Protein AF-A0A7Y6CTK3-F1 (afdb_monomer_lite)

Radius of gyration: 13.7 Å; chains: 1; bounding box: 40×31×28 Å

Structure (mmCIF, N/CA/C/O backbone):
data_AF-A0A7Y6CTK3-F1
#
_entry.id   AF-A0A7Y6CTK3-F1
#
loop_
_atom_site.group_PDB
_atom_site.id
_atom_site.type_symbol
_atom_site.label_atom_id
_atom_site.label_alt_id
_atom_site.label_comp_id
_atom_site.label_asym_id
_atom_site.label_entity_id
_atom_site.label_seq_id
_atom_site.pdbx_PDB_ins_code
_atom_site.Cartn_x
_atom_site.Cartn_y
_atom_site.Cartn_z
_atom_site.occupancy
_atom_site.B_iso_or_equiv
_atom_site.auth_seq_id
_atom_site.auth_comp_id
_atom_site.auth_asym_id
_atom_site.auth_atom_id
_atom_site.pdbx_PDB_model_num
ATOM 1 N N . MET A 1 1 ? -0.269 -15.325 -2.562 1.00 76.19 1 MET A N 1
ATOM 2 C CA . MET A 1 1 ? -1.293 -15.330 -1.492 1.00 76.19 1 MET A CA 1
ATOM 3 C C . MET A 1 1 ? -2.681 -15.219 -2.104 1.00 76.19 1 MET A C 1
ATOM 5 O O . MET A 1 1 ? -3.408 -16.195 -2.032 1.00 76.19 1 MET A O 1
ATOM 9 N N . TRP A 1 2 ? -2.991 -14.133 -2.817 1.00 81.25 2 TRP A N 1
ATOM 10 C CA . TRP A 1 2 ? -4.289 -13.931 -3.478 1.00 81.25 2 TRP A CA 1
ATOM 11 C C . TRP A 1 2 ? -4.722 -15.055 -4.428 1.00 81.25 2 TRP A C 1
ATOM 13 O O . TRP A 1 2 ? -5.845 -15.526 -4.312 1.00 81.25 2 TRP A O 1
ATOM 23 N N . GLN A 1 3 ? -3.814 -15.592 -5.251 1.00 81.94 3 GLN A N 1
ATOM 24 C CA . GLN A 1 3 ? -4.096 -16.779 -6.079 1.00 81.94 3 GLN A CA 1
ATOM 25 C C . GLN A 1 3 ? -4.593 -17.978 -5.253 1.00 81.94 3 GLN A C 1
ATOM 27 O O . GLN A 1 3 ? -5.549 -18.648 -5.624 1.00 81.94 3 GLN A O 1
ATOM 32 N N . ARG A 1 4 ? -3.981 -18.233 -4.087 1.00 81.44 4 ARG A N 1
ATOM 33 C CA . ARG A 1 4 ? -4.416 -19.308 -3.175 1.00 81.44 4 ARG A CA 1
ATOM 34 C C . ARG A 1 4 ? -5.736 -18.984 -2.473 1.00 81.44 4 ARG A C 1
ATOM 36 O O . ARG A 1 4 ? -6.424 -19.903 -2.054 1.00 81.44 4 ARG A O 1
ATOM 43 N N . ALA A 1 5 ? -6.071 -17.702 -2.351 1.00 78.69 5 ALA A N 1
ATOM 44 C CA . ALA A 1 5 ? -7.356 -17.224 -1.853 1.00 78.69 5 ALA A CA 1
ATOM 45 C C . ALA A 1 5 ? -8.439 -17.161 -2.954 1.00 78.69 5 ALA A C 1
ATOM 47 O O . ALA A 1 5 ? -9.539 -16.688 -2.690 1.00 78.69 5 ALA A O 1
ATOM 48 N N . GLY A 1 6 ? -8.147 -17.638 -4.173 1.00 81.88 6 GLY A N 1
ATOM 49 C CA . GLY A 1 6 ? -9.110 -17.726 -5.274 1.00 81.88 6 GLY A CA 1
ATOM 50 C C . GLY A 1 6 ? -9.248 -16.461 -6.125 1.00 81.88 6 GLY A C 1
ATOM 51 O O . GLY A 1 6 ? -10.193 -16.376 -6.904 1.00 81.88 6 GLY A O 1
ATOM 52 N N . VAL A 1 7 ? -8.338 -15.494 -5.984 1.00 84.56 7 VAL A N 1
ATOM 53 C CA . VAL A 1 7 ? -8.279 -14.294 -6.833 1.00 84.56 7 VAL A CA 1
ATOM 54 C C . VAL A 1 7 ? -7.571 -14.642 -8.136 1.00 84.56 7 VAL A C 1
ATOM 56 O O . VAL A 1 7 ? -6.422 -15.096 -8.107 1.00 84.56 7 VAL A O 1
ATOM 59 N N . ASP A 1 8 ? -8.235 -14.403 -9.264 1.00 87.00 8 ASP A N 1
ATOM 60 C CA . ASP A 1 8 ? -7.691 -14.669 -10.599 1.00 87.00 8 ASP A CA 1
ATOM 61 C C . ASP A 1 8 ? -6.696 -13.582 -11.037 1.00 87.00 8 ASP A C 1
ATOM 63 O O . ASP A 1 8 ? -6.995 -12.695 -11.834 1.00 87.00 8 ASP A O 1
ATOM 67 N N . ILE A 1 9 ? -5.500 -13.616 -10.447 1.00 85.81 9 ILE A N 1
ATOM 68 C CA . ILE A 1 9 ? -4.392 -12.713 -10.764 1.00 85.81 9 ILE A CA 1
ATOM 69 C C . ILE A 1 9 ? -3.199 -13.512 -11.309 1.00 85.81 9 ILE A C 1
ATOM 71 O O . ILE A 1 9 ? -2.808 -14.520 -10.704 1.00 85.81 9 ILE A O 1
ATOM 75 N N . PRO A 1 10 ? -2.560 -13.086 -12.415 1.00 86.81 10 PRO A N 1
ATOM 76 C CA . PRO A 1 10 ? -1.335 -13.718 -12.890 1.00 86.81 10 PRO A CA 1
ATOM 77 C C . PRO A 1 10 ? -0.158 -13.463 -11.938 1.00 86.81 10 PRO A C 1
ATOM 79 O O . PRO A 1 10 ? -0.195 -12.606 -11.054 1.00 86.81 10 PRO A O 1
ATOM 82 N N . THR A 1 11 ? 0.939 -14.191 -12.135 1.00 86.25 11 THR A N 1
ATOM 83 C CA . THR A 1 11 ? 2.200 -13.872 -11.457 1.00 86.25 11 THR A CA 1
ATOM 84 C C . THR A 1 11 ? 2.796 -12.607 -12.071 1.00 86.25 11 THR A C 1
ATOM 86 O O . THR A 1 11 ? 3.233 -12.622 -13.220 1.00 86.25 11 THR A O 1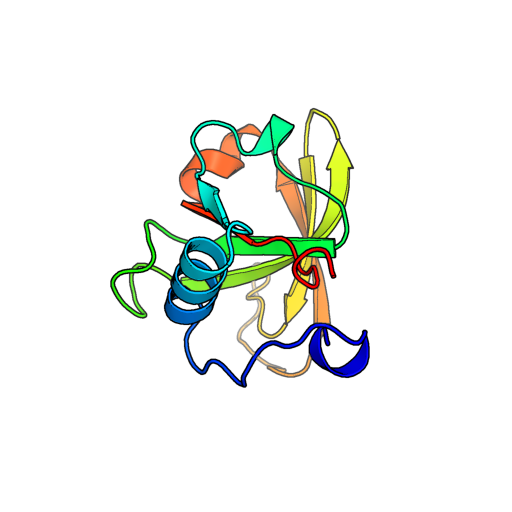
ATOM 89 N N . LEU A 1 12 ? 2.824 -11.519 -11.301 1.00 85.75 12 LEU A N 1
ATOM 90 C CA . LEU A 1 12 ? 3.336 -10.218 -11.733 1.00 85.75 12 LEU A CA 1
ATOM 91 C C . LEU A 1 12 ? 4.711 -9.962 -11.095 1.00 85.75 12 LEU A C 1
ATOM 93 O O . LEU A 1 12 ? 4.809 -9.935 -9.866 1.00 85.75 12 LEU A O 1
ATOM 97 N N . PRO A 1 13 ? 5.785 -9.798 -11.890 1.00 80.56 13 PRO A N 1
ATOM 98 C CA . PRO A 1 13 ? 7.144 -9.698 -11.359 1.00 80.56 13 PRO A CA 1
ATOM 99 C C . PRO A 1 13 ? 7.446 -8.335 -10.721 1.00 80.56 13 PRO A C 1
ATOM 101 O O . PRO A 1 13 ? 8.362 -8.240 -9.904 1.00 80.56 13 PRO A O 1
ATOM 104 N N . LEU A 1 14 ? 6.704 -7.281 -11.084 1.00 85.94 14 LEU A N 1
ATOM 105 C CA . LEU A 1 14 ? 6.901 -5.925 -10.576 1.00 85.94 14 LEU A CA 1
ATOM 106 C C . LEU A 1 14 ? 5.647 -5.407 -9.868 1.00 85.94 14 LEU A C 1
ATOM 108 O O . LEU A 1 14 ? 4.520 -5.606 -10.315 1.00 85.94 14 LEU A O 1
ATOM 112 N N . THR A 1 15 ? 5.849 -4.650 -8.790 1.00 87.12 15 THR A N 1
ATOM 113 C CA . THR A 1 15 ? 4.756 -4.018 -8.030 1.00 87.12 15 THR A CA 1
ATOM 114 C C . THR A 1 15 ? 3.981 -2.990 -8.861 1.00 87.12 15 T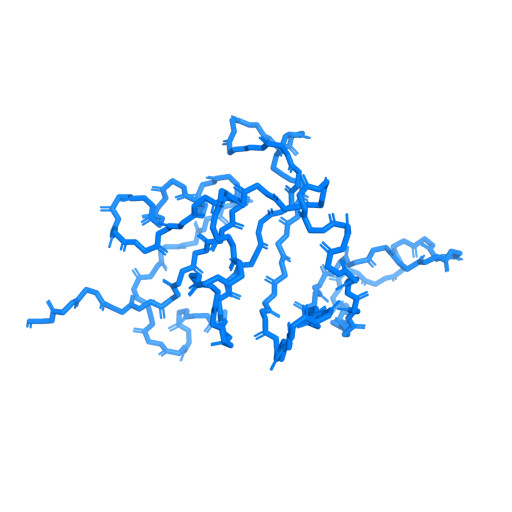HR A C 1
ATOM 116 O O . THR A 1 15 ? 2.784 -2.817 -8.662 1.00 87.12 15 THR A O 1
ATOM 119 N N . GLY A 1 16 ? 4.627 -2.352 -9.843 1.00 90.31 16 GLY A N 1
ATOM 120 C CA . GLY A 1 16 ? 3.948 -1.451 -10.778 1.00 90.31 16 GLY A CA 1
ATOM 121 C C . GLY A 1 16 ? 2.978 -2.182 -11.711 1.00 90.31 16 GLY A C 1
ATOM 122 O O . GLY A 1 16 ? 1.933 -1.633 -12.057 1.00 90.31 16 GLY A O 1
ATOM 123 N N . ASP A 1 17 ? 3.280 -3.433 -12.073 1.00 92.69 17 ASP A N 1
ATOM 124 C CA . ASP A 1 17 ? 2.392 -4.255 -12.901 1.00 92.69 17 ASP A CA 1
ATOM 125 C C . ASP A 1 17 ? 1.138 -4.651 -12.122 1.00 92.69 17 ASP A C 1
ATOM 127 O O . ASP A 1 17 ? 0.048 -4.670 -12.688 1.00 92.69 17 ASP A O 1
ATOM 131 N N . LEU A 1 18 ? 1.272 -4.880 -10.811 1.00 92.69 18 LEU A N 1
ATOM 132 C CA . LEU A 1 18 ? 0.140 -5.117 -9.917 1.00 92.69 18 LEU A CA 1
ATOM 133 C C . LEU A 1 18 ? -0.849 -3.943 -9.928 1.00 92.69 18 LEU A C 1
ATOM 135 O O . LEU A 1 18 ? -2.050 -4.164 -10.074 1.00 92.69 18 LEU A O 1
ATOM 139 N N . TYR A 1 19 ? -0.364 -2.698 -9.859 1.00 94.19 19 TYR A N 1
ATOM 140 C CA . TYR A 1 19 ? -1.240 -1.528 -9.978 1.00 94.19 19 TYR A CA 1
ATOM 141 C C . TYR A 1 19 ? -1.951 -1.465 -11.330 1.00 94.19 19 TYR A C 1
ATOM 143 O O . TYR A 1 19 ? -3.150 -1.210 -11.394 1.00 94.19 19 TYR A O 1
ATOM 151 N N . ARG A 1 20 ? -1.218 -1.706 -12.425 1.00 94.62 20 ARG A N 1
ATOM 152 C CA . ARG A 1 20 ? -1.774 -1.669 -13.788 1.00 94.62 20 ARG A CA 1
ATOM 153 C C . ARG A 1 20 ? -2.824 -2.754 -13.998 1.00 94.62 20 ARG A C 1
ATOM 155 O O . ARG A 1 20 ? -3.861 -2.477 -14.594 1.00 94.62 20 ARG A O 1
ATOM 162 N N . TRP A 1 21 ? -2.577 -3.956 -13.481 1.00 93.56 21 TRP A N 1
ATOM 163 C CA . TRP A 1 21 ? -3.560 -5.032 -13.464 1.00 93.56 21 TRP A CA 1
ATOM 164 C C . TRP A 1 21 ? -4.805 -4.613 -12.678 1.00 93.56 21 TRP A C 1
ATOM 166 O O . TRP A 1 21 ? -5.910 -4.724 -13.203 1.00 93.56 21 TRP A O 1
ATOM 176 N N . GLY A 1 22 ? -4.628 -4.027 -11.489 1.00 93.44 22 GLY A N 1
ATOM 177 C CA . GLY A 1 22 ? -5.734 -3.508 -10.688 1.00 93.44 22 GLY A CA 1
ATOM 178 C C . GLY A 1 22 ? -6.540 -2.423 -11.411 1.00 93.44 22 GLY A C 1
ATOM 179 O O . GLY A 1 22 ? -7.764 -2.455 -11.371 1.00 93.44 22 GLY A O 1
ATOM 180 N N . ILE A 1 23 ? -5.894 -1.498 -12.133 1.00 94.00 23 ILE A N 1
ATOM 181 C CA . ILE A 1 23 ? -6.596 -0.508 -12.972 1.00 94.00 23 ILE A CA 1
ATOM 182 C C . ILE A 1 23 ? -7.439 -1.219 -14.033 1.00 94.00 23 ILE A C 1
ATOM 184 O O . ILE A 1 23 ? -8.622 -0.918 -14.173 1.00 94.00 23 ILE A O 1
ATOM 188 N N . ALA A 1 24 ? -6.845 -2.169 -14.761 1.00 93.19 24 ALA A N 1
ATOM 189 C CA . ALA A 1 24 ? -7.523 -2.889 -15.837 1.00 93.19 24 ALA A CA 1
ATOM 190 C C . ALA A 1 24 ? -8.746 -3.692 -15.353 1.00 93.19 24 ALA A C 1
ATOM 192 O O . ALA A 1 24 ? -9.648 -3.947 -16.145 1.00 93.19 24 ALA A O 1
ATOM 193 N N . HIS A 1 25 ? -8.792 -4.047 -14.065 1.00 91.56 25 HIS A N 1
ATOM 194 C CA . HIS A 1 25 ? -9.873 -4.822 -13.448 1.00 91.56 25 HIS A CA 1
ATOM 195 C C . HIS A 1 25 ? -10.783 -3.984 -12.533 1.00 91.56 25 HIS A C 1
ATOM 197 O O . HIS A 1 25 ? -11.637 -4.542 -11.851 1.00 91.56 25 HIS A O 1
ATOM 203 N N . GLY A 1 26 ? -10.628 -2.652 -12.498 1.00 92.94 26 GLY A N 1
ATOM 204 C CA . GLY A 1 26 ? -11.460 -1.776 -11.658 1.00 92.94 26 GLY A CA 1
ATOM 205 C C . GLY A 1 26 ? -11.235 -1.958 -10.151 1.00 92.94 26 GLY A C 1
ATOM 206 O O . GLY A 1 26 ? -12.141 -1.751 -9.351 1.00 92.94 26 GLY A O 1
ATOM 207 N N . GLN A 1 27 ? -10.033 -2.376 -9.769 1.00 93.50 27 GLN A N 1
ATOM 208 C CA . GLN A 1 27 ? -9.648 -2.769 -8.411 1.00 93.50 27 GLN A CA 1
ATOM 209 C C . GLN A 1 27 ? -8.584 -1.868 -7.790 1.00 93.50 27 GLN A C 1
ATOM 211 O O . GLN A 1 27 ? -8.296 -1.985 -6.600 1.00 93.50 27 GLN A O 1
ATOM 216 N N . ALA A 1 28 ? -7.963 -1.001 -8.586 1.00 95.00 28 ALA A N 1
ATOM 217 C CA . ALA A 1 28 ? -6.972 -0.056 -8.099 1.00 95.00 28 ALA A CA 1
ATOM 218 C C . ALA A 1 28 ? -7.610 1.267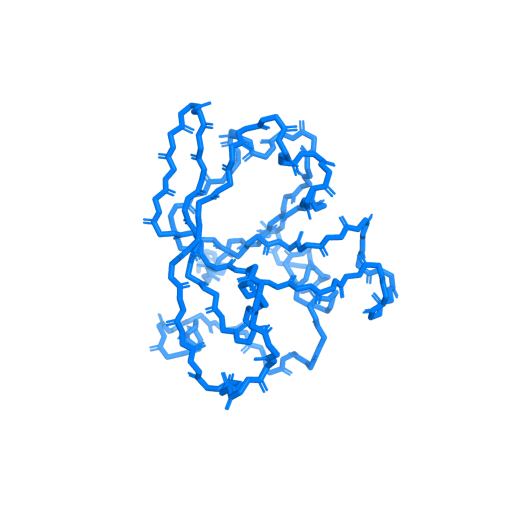 -7.661 1.00 95.00 28 ALA A C 1
ATOM 220 O O . ALA A 1 28 ? -8.563 1.746 -8.274 1.00 95.00 28 ALA A O 1
ATOM 221 N N . TYR A 1 29 ? -7.010 1.893 -6.654 1.00 95.69 29 TYR A N 1
ATOM 222 C CA . TYR A 1 29 ? -7.334 3.245 -6.207 1.00 95.69 29 TYR A CA 1
ATOM 223 C C . TYR A 1 29 ? -6.052 4.052 -5.979 1.00 95.69 29 TYR A C 1
ATOM 225 O O . TYR A 1 29 ? -5.008 3.510 -5.610 1.00 95.69 29 TYR A O 1
ATOM 233 N N . SER A 1 30 ? -6.122 5.361 -6.225 1.00 94.00 30 SER A N 1
ATOM 234 C CA . SER A 1 30 ? -4.982 6.272 -6.053 1.00 94.00 30 SER A CA 1
ATOM 235 C C . SER A 1 30 ? -4.836 6.759 -4.611 1.00 94.00 30 SER A C 1
ATOM 237 O O . SER A 1 30 ? -5.793 6.758 -3.837 1.00 94.00 30 SER A O 1
ATOM 239 N N . ASP A 1 31 ? -3.670 7.303 -4.287 1.00 90.38 31 ASP A N 1
ATOM 240 C CA . ASP A 1 31 ? -3.373 7.991 -3.024 1.00 90.38 31 ASP A CA 1
ATOM 241 C C . ASP A 1 31 ? -4.302 9.175 -2.672 1.00 90.38 31 ASP A C 1
ATOM 243 O O . ASP A 1 31 ? -4.422 9.533 -1.496 1.00 90.38 31 ASP 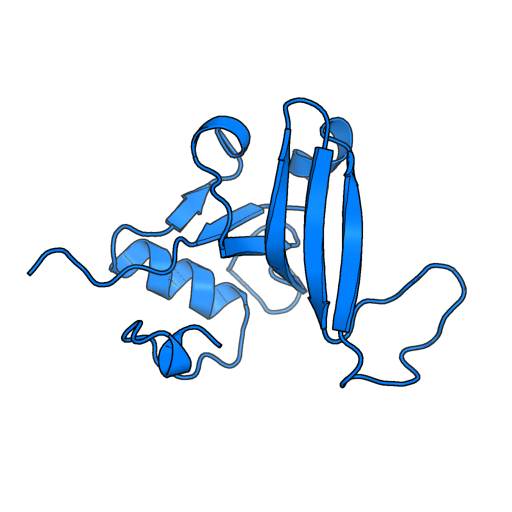A O 1
ATOM 247 N N . LYS A 1 32 ? -4.997 9.768 -3.654 1.00 88.69 32 LYS A N 1
ATOM 248 C CA . LYS A 1 32 ? -5.895 10.923 -3.458 1.00 88.69 32 LYS A CA 1
ATOM 249 C C . LYS A 1 32 ? -6.947 10.709 -2.372 1.00 88.69 32 LYS A C 1
ATOM 251 O O . LYS A 1 32 ? -7.288 11.672 -1.686 1.00 88.69 32 LYS A O 1
ATOM 256 N N . ASN A 1 33 ? -7.447 9.482 -2.220 1.00 82.31 33 ASN A N 1
ATOM 257 C CA . ASN A 1 33 ? -8.492 9.150 -1.253 1.00 82.31 33 ASN A CA 1
ATOM 258 C C . ASN A 1 33 ? -8.207 7.846 -0.488 1.00 82.31 33 ASN A C 1
ATOM 260 O O . ASN A 1 33 ? -9.127 7.144 -0.075 1.00 82.31 33 ASN A O 1
ATOM 264 N N . LEU A 1 34 ? -6.918 7.554 -0.260 1.00 88.69 34 LEU A N 1
ATOM 265 C CA . LEU A 1 34 ? -6.436 6.281 0.291 1.00 88.69 34 LEU A CA 1
ATOM 266 C C . LEU A 1 34 ? -7.202 5.827 1.547 1.00 88.69 34 LEU A C 1
ATOM 268 O O . LEU A 1 34 ? -7.542 4.660 1.667 1.00 88.69 34 LEU A O 1
ATOM 272 N N . ALA A 1 35 ? -7.498 6.750 2.468 1.00 87.81 35 ALA A N 1
ATOM 273 C CA . ALA A 1 35 ? -8.177 6.442 3.728 1.00 87.81 35 ALA A CA 1
ATOM 274 C C . ALA A 1 35 ? -9.615 5.937 3.563 1.00 87.81 35 ALA A C 1
ATOM 276 O O . ALA A 1 35 ? -10.077 5.159 4.389 1.00 87.81 35 ALA A O 1
ATOM 277 N N . ASN A 1 36 ? -10.311 6.404 2.529 1.00 91.06 36 ASN A N 1
ATOM 278 C CA . ASN A 1 36 ? -11.700 6.035 2.273 1.00 91.06 36 ASN A CA 1
ATOM 279 C C . ASN A 1 36 ? -11.788 4.772 1.412 1.00 91.06 36 ASN A C 1
ATOM 281 O O . ASN A 1 36 ? -12.732 3.998 1.545 1.00 91.06 36 ASN A O 1
ATOM 285 N N . ASP A 1 37 ? -10.795 4.562 0.549 1.00 93.81 37 ASP A N 1
ATOM 286 C CA . ASP A 1 37 ? -10.809 3.452 -0.395 1.00 93.81 37 ASP A CA 1
ATOM 287 C C . ASP A 1 37 ? -10.171 2.184 0.191 1.00 93.81 37 ASP A C 1
ATOM 289 O O . ASP A 1 37 ? -10.559 1.088 -0.198 1.00 93.81 37 ASP A O 1
ATOM 293 N N . MET A 1 38 ? -9.243 2.294 1.145 1.00 94.19 38 MET A N 1
ATOM 294 C CA . MET A 1 38 ? -8.483 1.167 1.706 1.00 94.19 38 MET A CA 1
ATOM 295 C C . MET A 1 38 ? -9.322 0.210 2.555 1.00 94.19 38 MET A C 1
ATOM 297 O O . MET A 1 38 ? -10.150 0.630 3.357 1.00 94.19 38 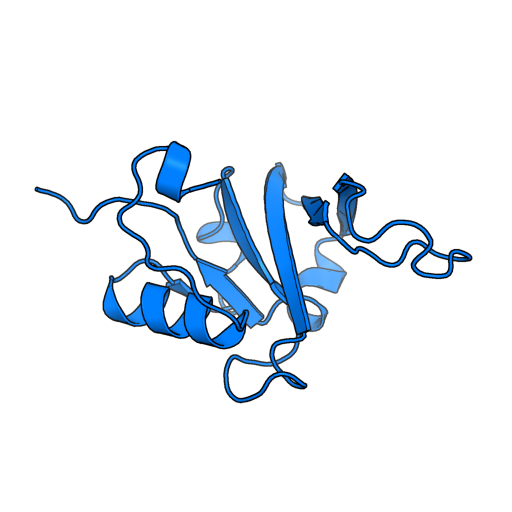MET A O 1
ATOM 301 N N . HIS A 1 39 ? -9.084 -1.093 2.397 1.00 95.00 39 HIS A N 1
ATOM 302 C CA . HIS A 1 39 ? -9.695 -2.167 3.179 1.00 95.00 39 HIS A CA 1
ATOM 303 C C . HIS A 1 39 ? -8.639 -3.170 3.672 1.00 95.00 39 HIS A C 1
ATOM 305 O O . HIS A 1 39 ? -7.542 -3.284 3.122 1.00 95.00 39 HIS A O 1
ATOM 311 N N . VAL A 1 40 ? -8.976 -3.936 4.715 1.00 94.75 40 VAL A N 1
ATOM 312 C CA . VAL A 1 40 ? -8.149 -5.071 5.156 1.00 94.75 40 VAL A CA 1
ATOM 313 C C . VAL A 1 40 ? -8.041 -6.095 4.024 1.00 94.75 40 VAL A C 1
ATOM 315 O O . VAL A 1 40 ? -9.041 -6.459 3.410 1.00 94.75 40 VAL A O 1
ATOM 318 N N . GLY A 1 41 ? -6.821 -6.566 3.761 1.00 93.44 41 GLY A N 1
ATOM 319 C CA . GLY A 1 41 ? -6.497 -7.479 2.665 1.00 93.44 41 GLY A CA 1
ATOM 320 C C . GLY A 1 41 ? -6.050 -6.796 1.368 1.00 93.44 41 GLY A C 1
ATOM 321 O O . GLY A 1 41 ? -5.448 -7.474 0.529 1.00 93.44 41 GLY A O 1
ATOM 322 N N . ASP A 1 42 ? -6.270 -5.485 1.217 1.00 95.44 42 ASP A N 1
ATOM 323 C CA . ASP A 1 42 ? -5.770 -4.720 0.071 1.00 95.44 42 ASP A CA 1
ATOM 324 C C . ASP A 1 42 ? -4.232 -4.707 0.051 1.00 95.44 42 ASP A C 1
ATOM 326 O O . ASP A 1 42 ? -3.566 -4.780 1.090 1.00 95.44 42 ASP A O 1
ATOM 330 N N . ALA A 1 43 ? -3.653 -4.595 -1.144 1.00 95.69 43 ALA A N 1
ATOM 331 C CA . ALA A 1 43 ? -2.235 -4.299 -1.302 1.00 95.69 43 ALA A CA 1
ATOM 332 C C . ALA A 1 43 ? -2.036 -2.786 -1.358 1.00 95.69 43 ALA A C 1
ATOM 334 O O . ALA A 1 43 ? -2.594 -2.139 -2.241 1.00 95.69 43 ALA A O 1
ATOM 335 N N . LEU A 1 44 ? -1.193 -2.234 -0.485 1.00 96.94 44 LEU A N 1
ATOM 336 C CA . LEU A 1 44 ? -0.677 -0.874 -0.634 1.00 96.94 44 LEU A CA 1
ATOM 337 C C . LEU A 1 44 ? 0.651 -0.889 -1.379 1.00 96.94 44 LEU A C 1
ATOM 339 O O . LEU A 1 44 ? 1.517 -1.730 -1.121 1.00 96.94 44 LEU A O 1
ATOM 343 N N . LEU A 1 45 ? 0.807 0.060 -2.297 1.00 96.31 45 LEU A N 1
ATOM 344 C CA . LEU A 1 45 ? 1.943 0.132 -3.204 1.00 96.31 45 LEU A CA 1
ATOM 345 C C . LEU A 1 45 ? 2.810 1.337 -2.872 1.00 96.31 45 LEU A C 1
ATOM 347 O O . LEU A 1 45 ? 2.340 2.475 -2.854 1.00 96.31 45 LEU A O 1
ATOM 351 N N . PHE A 1 46 ? 4.087 1.068 -2.625 1.00 95.75 46 PHE A N 1
ATOM 352 C CA . PHE A 1 46 ? 5.029 2.071 -2.157 1.00 95.75 46 PHE A CA 1
ATOM 353 C C . PHE A 1 46 ? 5.726 2.809 -3.293 1.00 95.75 46 PHE A C 1
ATOM 355 O O . PHE A 1 46 ? 6.027 2.231 -4.345 1.00 95.75 46 PHE A O 1
ATOM 362 N N . GLY A 1 47 ? 6.079 4.061 -3.015 1.00 94.88 47 GLY A N 1
ATOM 363 C CA . GLY A 1 47 ? 6.820 4.944 -3.901 1.00 94.88 47 GLY A CA 1
ATOM 364 C C . GLY A 1 47 ? 5.933 6.030 -4.499 1.00 94.88 47 GLY A C 1
ATOM 365 O O . GLY A 1 47 ? 4.990 6.494 -3.870 1.00 94.88 47 GLY A O 1
ATOM 366 N N . THR A 1 48 ? 6.256 6.452 -5.717 1.00 95.31 48 THR A N 1
ATOM 367 C CA . THR A 1 48 ? 5.639 7.607 -6.387 1.00 95.31 48 THR A CA 1
ATOM 368 C C . THR A 1 48 ? 4.807 7.235 -7.610 1.00 95.31 48 THR A C 1
ATOM 370 O O . THR A 1 48 ? 4.127 8.096 -8.167 1.00 95.31 48 THR A O 1
ATOM 373 N N . GLY A 1 49 ? 4.841 5.972 -8.048 1.00 94.69 49 GLY A N 1
ATOM 374 C CA . GLY A 1 49 ? 3.965 5.509 -9.119 1.00 94.69 49 GLY A CA 1
ATOM 375 C C . GLY A 1 49 ? 4.421 4.247 -9.858 1.00 94.69 49 GLY A C 1
ATOM 376 O O . GLY A 1 49 ? 5.558 3.788 -9.717 1.00 94.69 49 GLY A O 1
ATOM 377 N N . PRO A 1 50 ? 3.555 3.702 -10.729 1.00 95.31 50 PRO A N 1
ATOM 378 C CA . PRO A 1 50 ? 3.707 2.385 -11.357 1.00 95.31 50 PRO A CA 1
ATOM 379 C C . PRO A 1 50 ? 4.632 2.362 -12.591 1.00 95.31 50 PRO A C 1
ATOM 381 O O . PRO A 1 50 ? 4.640 1.391 -13.353 1.00 95.31 50 PRO A O 1
ATOM 384 N N . GLN A 1 51 ? 5.345 3.450 -12.888 1.00 94.62 51 GLN A N 1
ATOM 385 C CA . GLN A 1 51 ? 6.060 3.622 -14.156 1.00 94.62 51 GLN A CA 1
ATOM 386 C C . GLN A 1 51 ? 7.284 2.710 -14.256 1.00 94.62 51 GLN A C 1
ATOM 388 O O . GLN A 1 51 ? 7.536 2.143 -15.316 1.00 94.62 51 GLN A O 1
ATOM 393 N N . THR A 1 52 ? 8.043 2.572 -13.167 1.00 91.94 52 THR A N 1
ATOM 394 C CA . THR A 1 52 ? 9.311 1.836 -13.138 1.00 91.94 52 THR A CA 1
ATOM 395 C C . THR A 1 52 ? 9.498 1.096 -11.813 1.00 91.94 52 THR A C 1
ATOM 397 O O . THR A 1 52 ? 8.881 1.431 -10.804 1.00 91.94 52 THR A O 1
ATOM 400 N N . ARG A 1 53 ? 10.446 0.153 -11.770 1.00 87.75 53 ARG A N 1
ATOM 401 C CA . ARG A 1 53 ? 10.901 -0.502 -10.525 1.00 87.75 53 ARG A CA 1
ATOM 402 C C . ARG A 1 53 ? 11.527 0.445 -9.488 1.00 87.75 53 ARG A C 1
ATOM 404 O O . ARG A 1 53 ? 11.777 0.026 -8.365 1.00 87.75 53 ARG A O 1
ATOM 411 N N . PHE A 1 54 ? 11.849 1.680 -9.878 1.00 89.94 54 PHE A N 1
ATOM 412 C CA . PHE A 1 54 ? 12.413 2.698 -8.987 1.00 89.94 54 PHE A CA 1
ATOM 413 C C . PHE A 1 54 ? 11.338 3.626 -8.416 1.00 89.94 54 PHE A C 1
ATOM 415 O O . PHE A 1 54 ? 11.528 4.185 -7.343 1.00 89.94 54 PHE A O 1
ATOM 422 N N . THR A 1 55 ? 10.215 3.779 -9.121 1.00 92.88 55 THR A N 1
ATOM 423 C CA . THR A 1 55 ? 9.067 4.588 -8.682 1.00 92.88 55 THR A CA 1
ATOM 424 C C . THR A 1 55 ? 8.011 3.736 -7.979 1.00 92.88 55 THR A C 1
ATOM 426 O O . THR A 1 55 ? 7.290 4.256 -7.137 1.00 92.88 55 THR A O 1
ATOM 429 N N . SER A 1 56 ? 7.946 2.435 -8.281 1.00 92.94 56 SER A N 1
ATOM 430 C CA . SER A 1 56 ? 7.133 1.438 -7.583 1.00 92.94 56 SER A CA 1
ATOM 431 C C . SER A 1 56 ? 8.066 0.476 -6.863 1.00 92.94 56 SER A C 1
ATOM 433 O O . SER A 1 56 ? 8.638 -0.432 -7.468 1.00 92.94 56 SER A O 1
ATOM 435 N N . THR A 1 57 ? 8.274 0.715 -5.576 1.00 93.00 57 THR A N 1
ATOM 436 C CA . THR A 1 57 ? 9.437 0.182 -4.852 1.00 93.00 57 THR A CA 1
ATOM 437 C C . THR A 1 57 ? 9.102 -1.021 -3.985 1.00 93.00 57 THR A C 1
ATOM 439 O O . THR A 1 57 ? 9.957 -1.882 -3.768 1.00 93.00 57 THR A O 1
ATOM 442 N N . HIS A 1 58 ? 7.870 -1.095 -3.486 1.00 92.69 58 HIS A N 1
ATOM 443 C CA . HIS A 1 58 ? 7.473 -2.110 -2.521 1.00 92.69 58 HIS A CA 1
ATOM 444 C C . HIS A 1 58 ? 5.958 -2.342 -2.508 1.00 92.69 58 HIS A C 1
ATOM 446 O O . HIS A 1 58 ? 5.198 -1.585 -3.112 1.00 92.69 58 HIS A O 1
ATOM 452 N N . VAL A 1 59 ? 5.532 -3.413 -1.840 1.00 93.19 59 VAL A N 1
ATOM 453 C CA . VAL A 1 59 ? 4.125 -3.754 -1.621 1.00 93.19 59 VAL A CA 1
ATOM 454 C C . VAL A 1 59 ? 3.955 -4.358 -0.232 1.00 93.19 59 VAL A C 1
ATOM 456 O O . VAL A 1 59 ? 4.751 -5.204 0.172 1.00 93.19 59 VAL A O 1
ATOM 459 N N . GLY A 1 60 ? 2.904 -3.947 0.471 1.00 94.25 60 GLY A N 1
ATOM 460 C CA . GLY A 1 60 ? 2.487 -4.529 1.745 1.00 94.25 60 GLY A CA 1
ATOM 461 C C . GLY A 1 60 ? 0.997 -4.849 1.731 1.00 94.25 60 GLY A C 1
ATOM 462 O O . GLY A 1 60 ? 0.236 -4.213 1.005 1.00 94.25 60 GLY A O 1
ATOM 463 N N . ILE A 1 61 ? 0.578 -5.840 2.518 1.00 95.19 61 ILE A N 1
ATOM 464 C CA . ILE A 1 61 ? -0.835 -6.224 2.642 1.00 95.19 61 ILE A CA 1
ATOM 465 C C . ILE A 1 61 ? -1.421 -5.610 3.906 1.00 95.19 61 ILE A C 1
ATOM 467 O O . ILE A 1 61 ? -0.873 -5.810 4.987 1.00 95.19 61 ILE A O 1
ATOM 471 N N . VAL A 1 62 ? -2.544 -4.905 3.791 1.00 96.38 62 VAL A N 1
ATOM 472 C CA . VAL A 1 62 ? -3.231 -4.293 4.934 1.00 96.38 62 VAL A CA 1
ATOM 473 C C . VAL A 1 62 ? -3.743 -5.376 5.879 1.00 96.38 62 VAL A C 1
ATOM 475 O O . VAL A 1 62 ? -4.599 -6.173 5.500 1.00 96.38 62 VAL A O 1
ATOM 478 N N . SER A 1 63 ? -3.249 -5.397 7.120 1.00 96.19 63 SER A N 1
ATOM 479 C CA . SER A 1 63 ? -3.759 -6.295 8.168 1.00 96.19 63 SER A CA 1
ATOM 480 C C . SER A 1 63 ? -4.796 -5.620 9.059 1.00 96.19 63 SER A C 1
ATOM 482 O O . SER A 1 63 ? -5.748 -6.261 9.493 1.00 96.19 63 SER A O 1
ATOM 484 N N . ARG A 1 64 ? -4.620 -4.322 9.322 1.00 96.25 64 ARG A N 1
ATOM 485 C CA . ARG A 1 64 ? -5.544 -3.466 10.077 1.00 96.25 64 ARG A CA 1
ATOM 486 C C . ARG A 1 64 ? -5.244 -2.001 9.788 1.00 96.25 64 ARG A C 1
ATOM 488 O O . ARG A 1 64 ? -4.106 -1.654 9.474 1.00 96.25 64 ARG A O 1
ATOM 495 N N . PHE A 1 65 ? -6.239 -1.143 9.942 1.00 96.62 65 PHE A N 1
ATOM 496 C CA . PHE A 1 65 ? -6.060 0.300 9.880 1.00 96.62 65 PHE A CA 1
ATOM 497 C C . PHE A 1 65 ? -7.123 0.999 10.719 1.00 96.62 65 PHE A C 1
ATOM 499 O O . PHE A 1 65 ? -8.163 0.421 11.032 1.00 96.62 65 PHE A O 1
ATOM 506 N N . ASP A 1 66 ? -6.836 2.244 11.060 1.00 94.12 66 ASP A N 1
ATOM 507 C CA . ASP A 1 66 ? -7.757 3.169 11.697 1.00 94.12 66 ASP A CA 1
ATOM 508 C C . ASP A 1 66 ? -7.537 4.580 11.133 1.00 94.12 66 ASP A C 1
ATOM 510 O O . ASP A 1 66 ? -6.855 4.781 10.122 1.00 94.12 66 ASP A O 1
ATOM 514 N N . GLU A 1 67 ? -8.138 5.580 11.772 1.00 90.06 67 GLU A N 1
ATOM 515 C CA . GLU A 1 67 ? -8.001 6.971 11.352 1.00 90.06 67 GLU A CA 1
ATOM 516 C C . GLU A 1 67 ? -6.569 7.502 11.449 1.00 90.06 67 GLU A C 1
ATOM 518 O O . GLU A 1 67 ? -6.262 8.471 10.762 1.00 90.06 67 GLU A O 1
ATOM 523 N N . ASN A 1 68 ? -5.696 6.885 12.246 1.00 94.88 68 ASN A N 1
ATOM 524 C CA . ASN A 1 68 ? -4.368 7.388 12.585 1.00 94.88 68 ASN A CA 1
ATOM 525 C C . ASN A 1 68 ? -3.237 6.583 11.947 1.00 94.88 68 ASN A C 1
ATOM 527 O O . ASN A 1 68 ? -2.124 7.096 11.809 1.00 94.88 68 ASN A O 1
ATOM 531 N N . SER A 1 69 ? -3.479 5.323 11.595 1.00 96.62 69 SER A N 1
ATOM 532 C CA . SER A 1 69 ? -2.418 4.417 11.179 1.00 96.62 69 SER A CA 1
ATOM 533 C C . SER A 1 69 ? -2.905 3.249 10.331 1.00 96.62 69 SER A C 1
ATOM 535 O O . SER A 1 69 ? -4.071 2.862 10.347 1.00 96.62 69 SER A O 1
ATOM 537 N N . VAL A 1 70 ? -1.974 2.672 9.575 1.00 97.44 70 VAL A N 1
ATOM 538 C CA . VAL A 1 70 ? -2.162 1.402 8.873 1.00 97.44 70 VAL A CA 1
ATOM 539 C C . VAL A 1 70 ? -1.062 0.447 9.292 1.00 97.44 70 VAL A C 1
ATOM 541 O O . VAL A 1 70 ? 0.102 0.831 9.370 1.00 97.44 70 VAL A O 1
ATOM 544 N N . THR A 1 71 ? -1.420 -0.802 9.568 1.00 96.94 71 THR A N 1
ATOM 545 C CA . THR A 1 71 ? -0.457 -1.886 9.753 1.00 96.94 71 THR A CA 1
ATOM 546 C C . THR A 1 71 ? -0.462 -2.778 8.524 1.00 96.94 71 THR A C 1
ATOM 548 O O . THR A 1 71 ? -1.518 -3.217 8.062 1.00 96.94 71 THR A O 1
ATOM 551 N N . LEU A 1 72 ? 0.735 -3.044 8.012 1.00 95.94 72 LEU A N 1
ATOM 552 C CA . LEU A 1 72 ? 0.975 -3.875 6.847 1.00 95.94 72 LEU A CA 1
ATOM 553 C C . LEU A 1 72 ? 1.736 -5.136 7.234 1.00 95.94 72 LEU A C 1
ATOM 555 O O . LEU A 1 72 ? 2.628 -5.098 8.079 1.00 95.94 72 LEU A O 1
ATOM 559 N N . ILE A 1 73 ? 1.405 -6.237 6.571 1.00 93.00 73 ILE A N 1
ATOM 560 C CA . ILE A 1 73 ? 2.225 -7.441 6.507 1.00 93.00 73 ILE A CA 1
ATOM 561 C C . ILE A 1 73 ? 3.122 -7.307 5.275 1.00 93.00 73 ILE A C 1
ATOM 563 O O . ILE A 1 73 ? 2.635 -7.242 4.143 1.00 93.00 73 ILE A O 1
ATOM 567 N N . GLU A 1 74 ? 4.431 -7.272 5.497 1.00 89.62 74 GLU A N 1
ATOM 568 C CA . GLU A 1 74 ? 5.446 -7.052 4.465 1.00 89.62 74 GLU A CA 1
ATOM 569 C C . GLU A 1 74 ? 6.470 -8.189 4.459 1.00 89.62 74 GLU A C 1
ATOM 571 O O . GLU A 1 74 ? 6.912 -8.650 5.512 1.00 89.62 74 GLU A O 1
ATOM 576 N N . GLY A 1 75 ? 6.872 -8.634 3.269 1.00 82.62 75 GLY A N 1
ATOM 577 C CA . GLY A 1 75 ? 8.033 -9.509 3.078 1.00 82.62 75 GLY A CA 1
ATOM 578 C C . GLY A 1 75 ? 9.212 -8.703 2.545 1.00 82.62 75 GLY A C 1
ATOM 579 O O . GLY A 1 75 ? 9.001 -7.704 1.870 1.00 82.62 75 GLY A O 1
ATOM 580 N N . ASN A 1 76 ? 10.457 -9.111 2.803 1.00 78.06 76 ASN A N 1
ATOM 581 C CA . ASN A 1 76 ? 11.648 -8.358 2.364 1.00 78.06 76 ASN A CA 1
ATOM 582 C C . ASN A 1 76 ? 11.652 -6.871 2.814 1.00 78.06 76 ASN A C 1
ATOM 584 O O . ASN A 1 76 ? 12.228 -6.000 2.150 1.00 78.06 76 ASN A O 1
ATOM 588 N N . ALA A 1 77 ? 11.012 -6.581 3.950 1.00 66.44 77 ALA A N 1
ATOM 589 C CA . ALA A 1 77 ? 11.024 -5.265 4.570 1.00 66.44 77 ALA A CA 1
ATOM 590 C C . ALA A 1 77 ? 12.391 -4.982 5.210 1.00 66.44 77 ALA A C 1
ATOM 592 O O . ALA A 1 77 ? 12.974 -5.831 5.893 1.00 66.44 77 ALA A O 1
ATOM 593 N N . ILE A 1 78 ? 12.904 -3.765 5.013 1.00 64.56 78 ILE A N 1
ATOM 594 C CA . ILE A 1 78 ? 14.095 -3.281 5.719 1.00 64.56 78 ILE A CA 1
ATOM 595 C C . ILE A 1 78 ? 13.623 -2.647 7.029 1.00 64.56 78 ILE A C 1
ATOM 597 O O . ILE A 1 78 ? 12.976 -1.599 7.022 1.00 64.56 78 ILE A O 1
ATOM 601 N N . LEU A 1 79 ? 13.936 -3.287 8.156 1.00 61.44 79 LEU A N 1
ATOM 602 C CA . LEU A 1 79 ? 13.725 -2.697 9.479 1.00 61.44 79 LEU A CA 1
ATOM 603 C C . LEU A 1 79 ? 14.890 -1.751 9.827 1.00 61.44 79 LEU A C 1
ATOM 605 O O . LEU A 1 79 ? 16.022 -2.017 9.408 1.00 61.44 79 LEU A O 1
ATOM 609 N N . PRO A 1 80 ? 14.657 -0.681 10.614 1.00 52.50 80 PRO A N 1
ATOM 610 C CA . PRO A 1 80 ? 15.730 0.185 11.098 1.00 52.50 80 PRO A CA 1
ATOM 611 C C . PRO A 1 80 ? 16.867 -0.629 11.736 1.00 52.50 80 PRO A C 1
ATOM 613 O O . PRO A 1 80 ? 16.626 -1.487 12.584 1.00 52.50 80 PRO A O 1
ATOM 616 N N . GLY A 1 81 ? 18.107 -0.389 11.300 1.00 56.25 81 GLY A N 1
ATOM 617 C CA . GLY A 1 81 ? 19.295 -1.086 11.809 1.00 56.25 81 GLY A CA 1
ATOM 618 C C . GLY A 1 81 ? 19.494 -2.526 11.312 1.00 56.25 81 GLY A C 1
ATOM 619 O O . GLY A 1 81 ? 20.403 -3.200 11.794 1.00 56.25 81 GLY A O 1
ATOM 620 N N . GLN A 1 82 ? 18.693 -3.019 10.356 1.00 54.66 82 GLN A N 1
ATOM 621 C CA . GLN A 1 82 ? 18.854 -4.366 9.797 1.00 54.66 82 GLN A CA 1
ATOM 622 C C . GLN A 1 82 ? 19.201 -4.341 8.303 1.00 54.66 82 GLN A C 1
ATOM 624 O O . GLN A 1 82 ? 18.445 -3.833 7.481 1.00 54.66 82 GLN A O 1
ATOM 629 N N . SER A 1 83 ? 20.313 -4.979 7.926 1.00 56.81 83 SER A N 1
ATOM 630 C CA . SER A 1 83 ? 20.504 -5.449 6.546 1.00 56.81 83 SER A CA 1
ATOM 631 C C . SER A 1 83 ? 19.463 -6.529 6.230 1.00 56.81 83 SER A C 1
ATOM 633 O O . SER A 1 83 ? 19.052 -7.250 7.140 1.00 56.81 83 SER A O 1
ATOM 635 N N . ARG A 1 84 ? 19.062 -6.671 4.954 1.00 58.12 84 ARG A N 1
ATOM 636 C CA . ARG A 1 84 ? 18.180 -7.745 4.442 1.00 58.12 84 ARG A CA 1
ATOM 637 C C . ARG A 1 84 ? 18.778 -9.134 4.730 1.00 58.12 84 ARG A C 1
ATOM 639 O O . ARG A 1 84 ? 19.380 -9.742 3.854 1.00 58.12 84 ARG A O 1
ATOM 646 N N . LYS A 1 85 ? 18.689 -9.611 5.971 1.00 53.00 85 LYS A N 1
ATOM 647 C CA . LYS A 1 85 ? 19.274 -10.890 6.399 1.00 53.00 85 LYS A CA 1
ATOM 648 C C . LYS A 1 85 ? 18.358 -12.078 6.123 1.00 53.00 85 LYS A C 1
ATOM 650 O O . LYS A 1 85 ? 18.838 -13.201 6.145 1.00 53.00 85 LYS A O 1
ATOM 655 N N . ASP A 1 86 ? 17.085 -11.830 5.821 1.00 62.66 86 ASP A N 1
ATOM 656 C CA . ASP A 1 86 ? 16.152 -12.877 5.424 1.00 62.66 86 ASP A CA 1
ATOM 657 C C . ASP A 1 86 ? 15.045 -12.308 4.513 1.00 62.66 86 ASP A C 1
ATOM 659 O O . ASP A 1 86 ? 14.105 -11.678 5.008 1.00 62.66 86 ASP A O 1
ATOM 663 N N . PRO A 1 87 ? 15.143 -12.481 3.181 1.00 62.75 87 PRO A N 1
ATOM 664 C CA . PRO A 1 87 ? 14.116 -12.025 2.247 1.00 62.75 87 PRO A CA 1
ATOM 665 C C . PRO A 1 87 ? 12.798 -12.805 2.380 1.00 62.75 87 PRO A C 1
ATOM 667 O O . PRO A 1 87 ? 11.782 -12.355 1.853 1.00 62.75 87 PRO A O 1
ATOM 670 N N . HIS A 1 88 ? 12.796 -13.944 3.081 1.00 66.38 88 HIS A N 1
ATOM 671 C CA . HIS A 1 88 ? 11.604 -14.750 3.339 1.00 66.38 88 HIS A CA 1
ATOM 672 C C . HIS A 1 88 ? 10.889 -14.352 4.631 1.00 66.38 88 HIS A C 1
ATOM 674 O O . HIS A 1 88 ? 9.763 -14.798 4.863 1.00 66.38 88 HIS A O 1
ATOM 680 N N . ARG A 1 89 ? 11.499 -13.496 5.461 1.00 77.50 89 ARG A N 1
ATOM 681 C CA . ARG A 1 89 ? 10.860 -13.030 6.686 1.00 77.50 89 ARG A CA 1
ATOM 682 C C . ARG A 1 89 ? 9.681 -12.126 6.354 1.00 77.50 89 ARG A C 1
ATOM 684 O O . ARG A 1 89 ? 9.811 -11.145 5.621 1.00 77.50 89 ARG A O 1
ATOM 691 N N . VAL A 1 90 ? 8.555 -12.455 6.970 1.00 83.00 90 VAL A N 1
ATOM 692 C CA . VAL A 1 90 ? 7.340 -11.650 6.974 1.00 83.00 90 VAL A CA 1
ATOM 693 C C . VAL A 1 90 ? 7.285 -10.868 8.283 1.00 83.00 90 VAL A C 1
ATOM 695 O O . VAL A 1 90 ? 7.510 -11.435 9.352 1.00 83.00 90 VAL A O 1
ATOM 698 N N . THR A 1 91 ? 7.017 -9.568 8.207 1.00 87.44 91 THR A N 1
ATOM 699 C CA . THR A 1 91 ? 6.957 -8.672 9.369 1.00 87.44 91 THR A CA 1
ATOM 700 C C . THR A 1 91 ? 5.712 -7.803 9.327 1.00 87.44 91 THR A C 1
ATOM 702 O O . THR A 1 91 ? 5.316 -7.353 8.254 1.00 87.44 91 THR A O 1
ATOM 705 N N . GLU A 1 92 ? 5.139 -7.516 10.496 1.00 91.50 92 GLU A N 1
ATOM 706 C CA . GLU A 1 92 ? 4.162 -6.437 10.635 1.00 91.50 92 GLU A CA 1
ATOM 707 C C . GLU A 1 92 ? 4.877 -5.095 10.811 1.00 91.50 92 GLU A C 1
ATOM 709 O O . GLU A 1 92 ? 5.808 -4.983 11.614 1.00 91.50 92 GLU A O 1
ATOM 714 N N . LYS A 1 93 ? 4.429 -4.069 10.086 1.00 92.69 93 LYS A N 1
ATOM 715 C CA . LYS A 1 93 ? 4.927 -2.700 10.222 1.00 92.69 93 LYS A CA 1
ATOM 716 C C . LYS A 1 93 ? 3.776 -1.704 10.191 1.00 92.69 93 LYS A C 1
ATOM 718 O O . LYS A 1 93 ? 2.893 -1.796 9.344 1.00 92.69 93 LYS A O 1
ATOM 723 N N . THR A 1 94 ? 3.792 -0.752 11.120 1.00 95.75 94 THR A N 1
ATOM 724 C CA . THR A 1 94 ? 2.770 0.296 11.231 1.00 95.75 94 THR A CA 1
ATOM 725 C C . THR A 1 94 ? 3.288 1.612 10.658 1.00 95.75 94 THR A C 1
ATOM 727 O O . THR A 1 94 ? 4.406 2.025 10.962 1.00 95.75 94 THR A O 1
ATOM 730 N N . TYR A 1 95 ? 2.457 2.272 9.852 1.00 95.00 95 TYR A N 1
ATOM 731 C CA . TYR A 1 95 ? 2.723 3.575 9.251 1.00 95.00 95 TYR A CA 1
ATOM 732 C C . TYR A 1 95 ? 1.694 4.594 9.745 1.00 95.00 95 TYR A C 1
ATOM 734 O O . TYR A 1 95 ? 0.487 4.358 9.592 1.00 95.00 95 TYR A O 1
ATOM 742 N N . PRO A 1 96 ? 2.141 5.725 10.314 1.00 96.62 96 PRO A N 1
ATOM 743 C CA . PRO A 1 96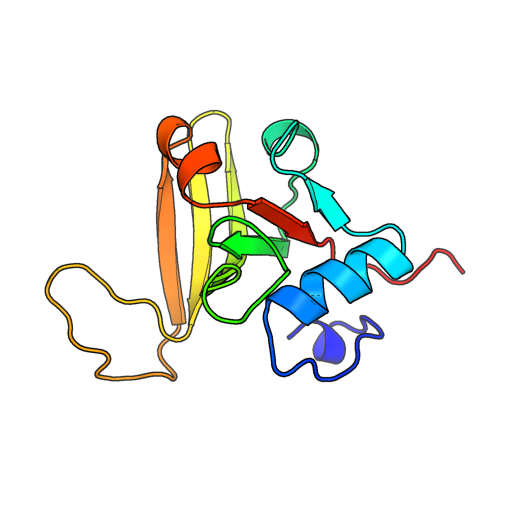 ? 1.243 6.786 10.744 1.00 96.62 96 PRO A CA 1
ATOM 744 C C . PRO A 1 96 ? 0.647 7.519 9.533 1.00 96.62 96 PRO A C 1
ATOM 746 O O . PRO A 1 96 ? 1.237 7.553 8.451 1.00 96.62 96 PRO A O 1
ATOM 749 N N . ARG A 1 97 ? -0.547 8.092 9.703 1.00 93.81 97 ARG A N 1
ATOM 750 C CA . ARG A 1 97 ? -1.338 8.704 8.622 1.00 93.81 97 ARG A CA 1
ATOM 751 C C . ARG A 1 97 ? -0.634 9.833 7.882 1.00 93.81 97 ARG A C 1
ATOM 753 O O . ARG A 1 97 ? -0.817 9.993 6.676 1.00 93.81 97 ARG A O 1
ATOM 760 N N . ASP A 1 98 ? 0.172 10.613 8.582 1.00 94.50 98 ASP A N 1
ATOM 761 C CA . ASP A 1 98 ? 0.960 11.706 8.014 1.00 94.50 98 ASP A CA 1
ATOM 762 C C . ASP A 1 98 ? 2.051 11.222 7.041 1.00 94.50 98 ASP A C 1
ATOM 764 O O . ASP A 1 98 ? 2.475 11.977 6.160 1.00 94.50 98 ASP A O 1
ATOM 768 N N . ALA A 1 99 ? 2.462 9.954 7.139 1.00 93.12 99 ALA A N 1
ATOM 769 C CA . ALA A 1 99 ? 3.396 9.331 6.210 1.00 93.12 99 ALA A CA 1
ATOM 770 C C . ALA A 1 99 ? 2.720 8.821 4.926 1.00 93.12 99 ALA A C 1
ATOM 772 O O . ALA A 1 99 ? 3.386 8.710 3.901 1.00 93.12 99 ALA A O 1
ATOM 773 N N . TRP A 1 100 ? 1.409 8.553 4.921 1.00 93.62 100 TRP A N 1
ATOM 774 C CA . TRP A 1 100 ? 0.767 7.783 3.843 1.00 93.62 100 TRP A CA 1
ATOM 775 C C . TRP A 1 100 ? 0.980 8.367 2.446 1.00 93.62 100 TRP A C 1
ATOM 777 O O . TRP A 1 100 ? 1.346 7.632 1.539 1.00 93.62 100 TRP A O 1
ATOM 787 N N . LYS A 1 101 ? 0.826 9.687 2.273 1.00 90.19 101 LYS A N 1
ATOM 788 C CA . LYS A 1 101 ? 1.024 10.352 0.967 1.00 90.19 101 LYS A CA 1
ATOM 789 C C . LYS A 1 101 ? 2.478 10.369 0.487 1.00 90.19 101 LYS A C 1
ATOM 791 O O . LYS A 1 101 ? 2.736 10.681 -0.669 1.00 90.19 101 LYS A O 1
ATOM 796 N N . LYS A 1 102 ? 3.433 10.133 1.387 1.00 92.25 102 LYS A N 1
ATOM 797 C CA . LYS A 1 102 ? 4.863 10.052 1.061 1.00 92.25 102 LYS A CA 1
ATOM 798 C C . LYS A 1 102 ? 5.282 8.616 0.768 1.00 92.25 102 LYS A C 1
ATOM 800 O O . LYS A 1 102 ? 6.189 8.402 -0.027 1.00 92.25 102 LYS A O 1
ATOM 805 N N . GLU A 1 103 ? 4.634 7.662 1.430 1.00 94.31 103 GLU A N 1
ATOM 806 C CA . GLU A 1 103 ? 4.966 6.244 1.348 1.00 94.31 103 GLU A CA 1
ATOM 807 C C . GLU A 1 103 ? 4.233 5.546 0.202 1.00 94.31 103 GLU A C 1
ATOM 809 O O . GLU A 1 103 ? 4.849 4.746 -0.500 1.00 94.31 103 GLU A O 1
ATOM 814 N N . PHE A 1 104 ? 2.946 5.844 -0.007 1.00 96.25 104 PHE A N 1
ATOM 815 C CA . PHE A 1 104 ? 2.061 5.091 -0.896 1.00 96.25 104 PHE A CA 1
ATOM 816 C C . PHE A 1 104 ? 1.561 5.932 -2.068 1.00 96.25 104 PHE A C 1
ATOM 818 O O . PHE A 1 104 ? 1.064 7.039 -1.873 1.00 96.25 104 PHE A O 1
ATOM 825 N N . TYR A 1 105 ? 1.584 5.356 -3.271 1.00 95.94 105 TYR A N 1
ATOM 826 C CA . TYR A 1 105 ? 0.980 5.979 -4.456 1.00 95.94 105 TYR A CA 1
ATOM 827 C C . TYR A 1 105 ? -0.424 5.443 -4.778 1.00 95.94 105 TYR A C 1
ATOM 829 O O . TYR A 1 105 ? -1.122 5.986 -5.637 1.00 95.94 105 TYR A O 1
ATOM 837 N N . GLY A 1 106 ? -0.854 4.376 -4.103 1.00 96.38 106 GLY A N 1
ATOM 838 C CA . GLY A 1 106 ? -2.172 3.783 -4.289 1.00 96.38 106 GLY A CA 1
ATOM 839 C C . GLY A 1 106 ? -2.288 2.399 -3.667 1.00 96.38 106 GLY A C 1
ATOM 840 O O . GLY A 1 106 ? -1.381 1.926 -2.974 1.00 96.38 106 GLY A O 1
ATOM 841 N N . GLY A 1 107 ? -3.408 1.742 -3.944 1.00 96.12 107 GLY A N 1
ATOM 842 C CA . GLY A 1 107 ? -3.637 0.363 -3.550 1.00 96.12 107 GLY A CA 1
ATOM 843 C C . GLY A 1 107 ? -4.429 -0.433 -4.576 1.00 96.12 107 GLY A C 1
ATOM 844 O O . GLY A 1 107 ? -4.948 0.117 -5.548 1.00 96.12 107 GLY A O 1
ATOM 845 N N . VAL A 1 108 ? -4.467 -1.748 -4.373 1.00 96.06 108 VAL A N 1
ATOM 846 C CA . VAL A 1 108 ? -5.198 -2.710 -5.204 1.00 96.06 108 VAL A CA 1
ATOM 847 C C . VAL A 1 108 ? -6.005 -3.626 -4.304 1.00 96.06 108 VAL A C 1
ATOM 849 O O . VAL A 1 108 ? -5.449 -4.281 -3.417 1.00 96.06 108 VAL A O 1
ATOM 852 N N . ARG A 1 109 ? -7.307 -3.706 -4.571 1.00 94.31 109 ARG A N 1
ATOM 853 C CA . ARG A 1 109 ? -8.207 -4.642 -3.914 1.00 94.31 109 ARG A CA 1
ATOM 854 C C . ARG A 1 109 ? -8.181 -6.005 -4.602 1.00 94.31 109 ARG A C 1
ATOM 856 O O . ARG A 1 109 ? -8.541 -6.095 -5.774 1.00 94.31 109 ARG A O 1
ATOM 863 N N . PRO A 1 110 ? -7.838 -7.085 -3.888 1.00 87.75 110 PRO A N 1
ATOM 864 C CA . PRO A 1 110 ? -7.972 -8.430 -4.421 1.00 87.75 110 PRO A CA 1
ATOM 865 C C . PRO A 1 110 ? -9.437 -8.868 -4.426 1.00 87.75 110 PRO A C 1
ATOM 867 O O . PRO A 1 110 ? -9.955 -9.350 -3.420 1.00 87.75 110 PRO A O 1
ATOM 870 N N . SER A 1 111 ? -10.115 -8.737 -5.559 1.00 83.06 111 SER A N 1
ATOM 871 C CA . SER A 1 111 ? -11.428 -9.350 -5.763 1.00 83.06 111 SER A CA 1
ATOM 872 C C . SER A 1 111 ? -11.452 -10.172 -7.048 1.00 83.06 111 SER A C 1
ATOM 874 O O . SER A 1 111 ? -10.564 -10.073 -7.891 1.00 83.06 111 SER A O 1
ATOM 876 N N . ASN A 1 112 ? -12.468 -11.013 -7.199 1.00 68.00 112 ASN A N 1
ATOM 877 C CA . ASN A 1 112 ? -12.857 -11.455 -8.530 1.00 68.00 112 ASN A CA 1
ATOM 878 C C . ASN A 1 112 ? -13.842 -10.414 -9.077 1.00 68.00 112 ASN A C 1
ATOM 880 O O . ASN A 1 112 ? -14.656 -9.914 -8.291 1.00 68.00 112 ASN A O 1
ATOM 884 N N . PRO A 1 113 ? -13.787 -10.064 -10.374 1.00 57.16 113 PRO A N 1
ATOM 885 C CA . PRO A 1 113 ? -14.858 -9.283 -10.976 1.00 57.16 113 PRO A CA 1
ATOM 886 C C . PRO A 1 113 ? -16.190 -9.984 -10.689 1.00 57.16 113 PRO A C 1
ATOM 888 O O . PRO A 1 113 ? -16.254 -11.219 -10.683 1.00 57.16 113 PRO A O 1
ATOM 891 N N . SER A 1 114 ? -17.224 -9.202 -10.372 1.00 53.62 114 SER A N 1
ATOM 892 C CA . SER A 1 114 ? -18.580 -9.708 -10.158 1.00 53.62 114 SER A CA 1
ATOM 893 C C . SER A 1 114 ? -18.925 -10.655 -11.308 1.00 53.62 114 SER A C 1
ATOM 895 O O . SER A 1 114 ? -18.844 -10.247 -12.467 1.00 53.62 114 SER A O 1
ATOM 897 N N . ARG A 1 115 ? -19.228 -11.918 -10.991 1.00 42.16 115 ARG A N 1
ATOM 898 C CA . ARG A 1 115 ? -19.804 -12.848 -11.967 1.00 42.16 115 ARG A CA 1
ATOM 899 C C . ARG A 1 115 ? -21.150 -12.338 -12.459 1.00 42.16 115 ARG A C 1
ATOM 901 O O . ARG A 1 115 ? -21.875 -11.748 -11.625 1.00 42.16 115 ARG A O 1
#

Secondary structure (DSSP, 8-state):
-GGGGT------SSHHHHHHHHHHTT-EEEGGGHHHH--TTPEEEEES-TTSTTTEEEEEEEEEE-SSEEEEEEES---TT-----TT-EEEEEEEGGGHHHHEEEEE---PPP-

Sequence (115 aa):
MWQRAGVDIPTLPLTGDLYRWGIAHGQAYSDKNLANDMHVGDALLFGTGPQTRFTSTHVGIVSRFDENSVTLIEGNAILPGQSRKDPHRVTEKTYPRDAWKKEFYGGVRPSNPSR

Foldseek 3Di:
DLVVVVFPDDDDPAQLVVQVVLVVQVFKDFLPPAVVNDDQQKKFWWAQHSPDCRRGPAIFGFHDDDPFKTKTWGAQDDDVPDDSPDSRDTDIDMDTPVCSSVTTGIIGDRDHRDD

pLDDT: mean 86.78, std 12.57, range [42.16, 97.44]